Protein AF-A0A7X3MEY2-F1 (afdb_monomer)

Sequence (35 aa):
MSSMAKVYAILVRKGEKTIDQVPEKLMAEVQQILN

Structure (mmCIF, N/CA/C/O backbone):
data_AF-A0A7X3MEY2-F1
#
_entry.id   AF-A0A7X3MEY2-F1
#
loop_
_atom_site.group_PDB
_atom_site.id
_atom_site.type_symbol
_atom_site.label_atom_id
_atom_site.label_alt_id
_atom_site.label_comp_id
_atom_site.label_asym_id
_atom_site.label_entity_id
_atom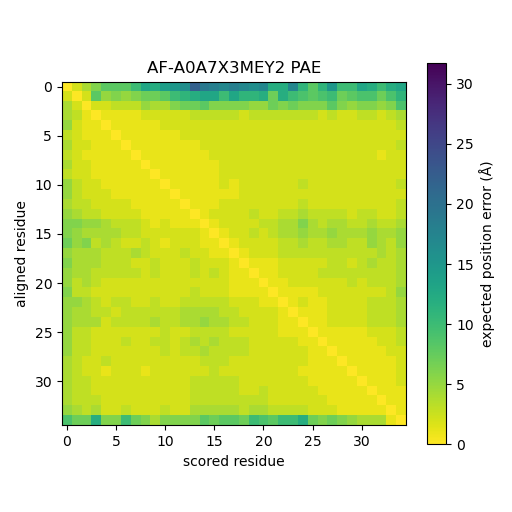_site.label_seq_id
_atom_site.pdbx_PDB_ins_code
_atom_site.Cartn_x
_atom_site.Cartn_y
_atom_site.Cartn_z
_atom_site.occupancy
_atom_site.B_iso_or_equiv
_atom_site.auth_seq_id
_atom_site.auth_comp_id
_atom_site.auth_asym_id
_atom_site.auth_atom_id
_atom_site.pdbx_PDB_model_num
ATOM 1 N N . MET A 1 1 ? 5.870 11.987 -6.325 1.00 61.78 1 MET A N 1
ATOM 2 C CA . MET A 1 1 ? 5.406 10.585 -6.341 1.00 61.78 1 MET A CA 1
ATOM 3 C C . MET A 1 1 ? 6.592 9.681 -6.594 1.00 61.78 1 MET A C 1
ATOM 5 O O . MET A 1 1 ? 7.113 9.659 -7.706 1.00 61.78 1 MET A O 1
ATOM 9 N N . SER A 1 2 ? 7.013 8.962 -5.565 1.00 79.38 2 SER A N 1
ATOM 10 C CA . SER A 1 2 ? 8.010 7.907 -5.657 1.00 79.38 2 SER A CA 1
ATOM 11 C C . SER A 1 2 ? 7.483 6.757 -6.520 1.00 79.38 2 SER A C 1
ATOM 13 O O . SER A 1 2 ? 6.366 6.270 -6.320 1.00 79.38 2 SER A O 1
ATOM 15 N N . SER A 1 3 ? 8.290 6.283 -7.471 1.00 87.06 3 SER A N 1
ATOM 16 C CA . SER A 1 3 ? 7.959 5.102 -8.280 1.00 87.06 3 SER A CA 1
ATOM 17 C C . SER A 1 3 ? 7.704 3.868 -7.405 1.00 87.06 3 SER A C 1
ATOM 19 O O . SER A 1 3 ? 6.875 3.033 -7.752 1.00 87.06 3 SER A O 1
ATOM 21 N N . MET A 1 4 ? 8.343 3.783 -6.231 1.00 92.94 4 MET A N 1
ATOM 22 C CA . MET A 1 4 ? 8.149 2.676 -5.288 1.00 92.94 4 MET A CA 1
ATOM 23 C C . MET A 1 4 ? 6.805 2.724 -4.563 1.00 92.94 4 MET A C 1
ATOM 25 O O . MET A 1 4 ? 6.216 1.671 -4.333 1.00 92.94 4 MET A O 1
ATOM 29 N N . ALA A 1 5 ? 6.279 3.911 -4.246 1.00 93.94 5 ALA A N 1
ATOM 30 C CA . ALA A 1 5 ? 4.958 4.025 -3.624 1.00 93.94 5 ALA A CA 1
ATOM 31 C C . ALA A 1 5 ? 3.865 3.476 -4.554 1.00 93.94 5 ALA A C 1
ATOM 33 O O . ALA A 1 5 ? 2.986 2.737 -4.125 1.00 93.94 5 ALA A O 1
ATOM 34 N N . LYS A 1 6 ? 3.977 3.737 -5.863 1.00 93.75 6 LYS A N 1
ATOM 35 C CA . LYS A 1 6 ? 3.066 3.160 -6.862 1.00 93.75 6 LYS A CA 1
ATOM 36 C C . LYS A 1 6 ? 3.161 1.637 -6.922 1.00 93.75 6 LYS A C 1
ATOM 38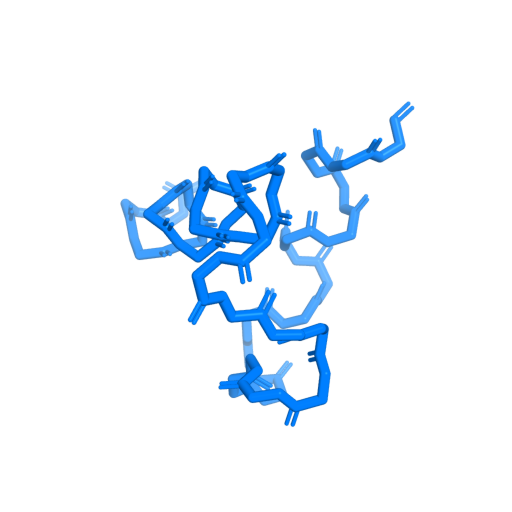 O O . LYS A 1 6 ? 2.129 0.977 -6.974 1.00 93.75 6 LYS A O 1
ATOM 43 N N . VAL A 1 7 ? 4.375 1.081 -6.883 1.00 94.50 7 VAL A N 1
ATOM 44 C CA . VAL A 1 7 ? 4.579 -0.378 -6.868 1.00 94.50 7 VAL A CA 1
ATOM 45 C C . VAL A 1 7 ? 3.909 -0.993 -5.642 1.00 94.50 7 VAL A C 1
ATOM 47 O O . VAL A 1 7 ? 3.110 -1.912 -5.792 1.00 94.50 7 VAL A O 1
ATOM 50 N N . TYR A 1 8 ? 4.154 -0.451 -4.447 1.00 95.19 8 TYR A N 1
ATOM 51 C CA . TYR A 1 8 ? 3.517 -0.951 -3.228 1.00 95.19 8 TYR A CA 1
ATOM 52 C C . TYR A 1 8 ? 1.994 -0.809 -3.262 1.00 95.19 8 TYR A C 1
ATOM 54 O O . TYR A 1 8 ? 1.303 -1.767 -2.942 1.00 95.19 8 TYR A O 1
ATOM 62 N N . ALA A 1 9 ? 1.458 0.322 -3.722 1.00 94.94 9 ALA A N 1
ATOM 63 C CA . ALA A 1 9 ? 0.015 0.506 -3.852 1.00 94.94 9 ALA A CA 1
ATOM 64 C C . ALA A 1 9 ? -0.626 -0.522 -4.804 1.00 94.94 9 ALA A C 1
ATOM 66 O O . ALA A 1 9 ? -1.711 -1.029 -4.527 1.00 94.94 9 ALA A O 1
ATOM 67 N N . ILE A 1 10 ? 0.053 -0.874 -5.903 1.00 95.50 10 ILE A N 1
ATOM 68 C CA . ILE A 1 10 ? -0.402 -1.927 -6.823 1.00 95.50 10 ILE A CA 1
ATOM 69 C C . ILE A 1 10 ? -0.376 -3.295 -6.135 1.00 95.50 10 ILE A C 1
ATOM 71 O O . ILE A 1 10 ? -1.353 -4.033 -6.230 1.00 95.50 10 ILE A O 1
ATOM 75 N N . LEU A 1 11 ? 0.710 -3.631 -5.432 1.00 95.44 11 LEU A N 1
ATOM 76 C CA . LEU A 1 11 ? 0.832 -4.905 -4.716 1.00 95.44 11 LEU A CA 1
ATOM 77 C C . LEU A 1 11 ? -0.231 -5.044 -3.617 1.00 95.44 11 LEU A C 1
ATOM 79 O O . LEU A 1 11 ? -0.814 -6.116 -3.468 1.00 95.44 11 LEU A O 1
ATOM 83 N N . VAL A 1 12 ? -0.533 -3.951 -2.909 1.00 94.62 12 VAL A N 1
ATOM 84 C CA . VAL A 1 12 ? -1.600 -3.901 -1.901 1.00 94.62 12 VAL A CA 1
ATOM 85 C C . VAL A 1 12 ? -2.978 -4.071 -2.539 1.00 94.62 12 VAL A C 1
ATOM 87 O O . VAL A 1 12 ? -3.765 -4.890 -2.073 1.00 94.62 12 VAL A O 1
ATOM 90 N N . ARG A 1 13 ? -3.259 -3.397 -3.663 1.00 93.81 13 ARG A N 1
ATOM 91 C CA . ARG A 1 13 ? -4.515 -3.588 -4.418 1.00 93.81 13 ARG A CA 1
ATOM 92 C C . ARG A 1 13 ? -4.703 -5.013 -4.934 1.00 93.81 13 ARG A C 1
ATOM 94 O O . ARG A 1 13 ? -5.834 -5.473 -5.033 1.00 93.81 13 ARG A O 1
ATOM 101 N N . LYS A 1 14 ? -3.612 -5.696 -5.280 1.00 94.81 14 LYS A N 1
ATOM 102 C CA . LYS A 1 14 ? -3.634 -7.091 -5.738 1.00 94.81 14 LYS A CA 1
ATOM 103 C C . LYS A 1 14 ? -3.734 -8.110 -4.599 1.00 94.81 14 LYS A C 1
ATOM 105 O O . LYS A 1 14 ? -3.916 -9.289 -4.880 1.00 94.81 14 LYS A O 1
ATOM 110 N N . GLY A 1 15 ? -3.585 -7.685 -3.342 1.00 93.94 15 GLY A N 1
ATOM 111 C CA . GLY A 1 15 ? -3.507 -8.589 -2.192 1.00 93.94 15 GLY A CA 1
ATOM 112 C C . GLY A 1 15 ? -2.196 -9.381 -2.108 1.00 93.94 15 GLY A C 1
ATOM 113 O O . GLY A 1 15 ? -2.084 -10.286 -1.290 1.00 93.94 15 GLY A O 1
ATOM 114 N N . GLU A 1 16 ? -1.192 -9.044 -2.927 1.00 95.19 16 GLU A N 1
ATOM 115 C CA .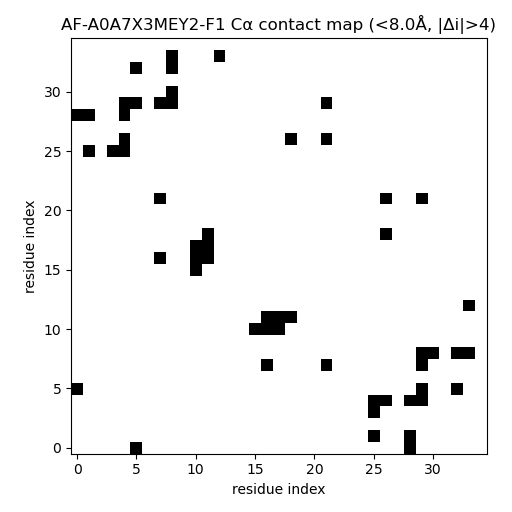 GLU A 1 16 ? 0.149 -9.648 -2.865 1.00 95.19 16 GLU A CA 1
ATOM 116 C C . GLU A 1 16 ? 0.957 -9.116 -1.670 1.00 95.19 16 GLU A C 1
ATOM 118 O O . GLU A 1 16 ? 1.896 -9.762 -1.204 1.00 95.19 16 GLU A O 1
ATOM 123 N N . LYS A 1 17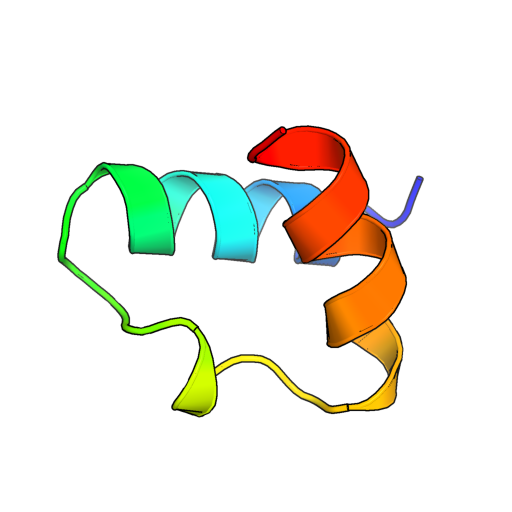 ? 0.597 -7.924 -1.178 1.00 91.94 17 LYS A N 1
ATOM 124 C CA . LYS A 1 17 ? 1.149 -7.310 0.034 1.00 91.94 17 LYS A CA 1
ATOM 125 C C . LYS A 1 17 ? 0.052 -6.674 0.879 1.00 91.94 17 LYS A C 1
ATOM 127 O O . LY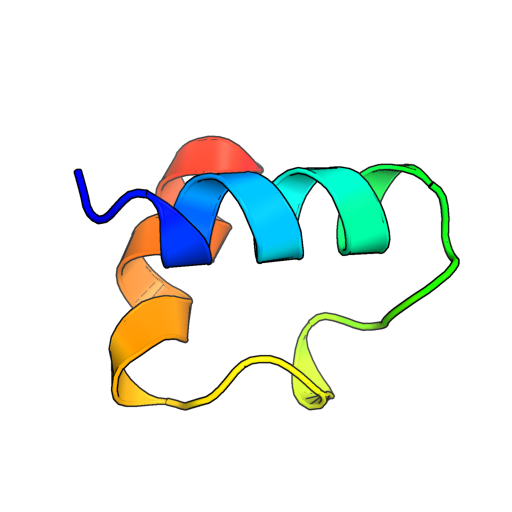S A 1 17 ? -0.987 -6.287 0.357 1.00 91.94 17 LYS A O 1
ATOM 132 N N . THR A 1 18 ? 0.308 -6.508 2.173 1.00 92.69 18 THR A N 1
ATOM 133 C CA . THR A 1 18 ? -0.538 -5.694 3.063 1.00 92.69 18 THR A CA 1
ATOM 134 C C . THR A 1 18 ? 0.074 -4.313 3.281 1.00 92.69 18 THR A C 1
ATOM 136 O O . THR A 1 18 ? 1.261 -4.098 3.019 1.00 92.69 18 THR A O 1
ATOM 139 N N . ILE A 1 19 ? -0.735 -3.361 3.755 1.00 89.94 19 ILE A N 1
ATOM 140 C CA . ILE A 1 19 ? -0.271 -2.000 4.065 1.00 89.94 19 ILE A CA 1
ATOM 141 C C . ILE A 1 19 ? 0.850 -2.002 5.119 1.00 89.94 19 ILE A C 1
ATOM 143 O O . ILE A 1 19 ? 1.756 -1.181 5.046 1.00 89.94 19 ILE A O 1
ATOM 147 N N . ASP A 1 20 ? 0.865 -2.991 6.014 1.00 92.12 20 ASP A N 1
ATOM 148 C CA . ASP A 1 20 ? 1.880 -3.151 7.069 1.00 92.12 20 ASP A CA 1
ATOM 149 C C 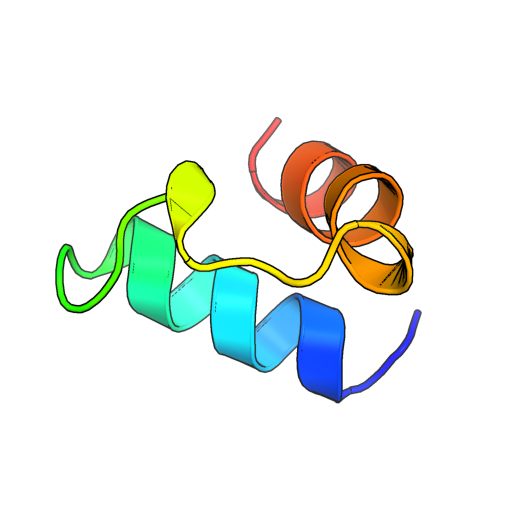. ASP A 1 20 ? 3.259 -3.538 6.517 1.00 92.12 20 ASP A C 1
ATOM 151 O O . ASP A 1 20 ? 4.283 -3.363 7.172 1.00 92.12 20 ASP A O 1
ATOM 155 N N . GLN A 1 21 ? 3.303 -4.077 5.296 1.00 93.31 21 GLN A N 1
ATOM 156 C CA . GLN A 1 21 ? 4.549 -4.404 4.602 1.00 93.31 21 GLN A CA 1
ATOM 157 C C . GLN A 1 21 ? 5.128 -3.205 3.841 1.00 93.31 21 GLN A C 1
ATOM 159 O O . GLN A 1 21 ? 6.173 -3.336 3.194 1.00 93.31 21 GLN A O 1
ATOM 164 N N . VAL A 1 22 ? 4.452 -2.054 3.870 1.00 93.31 22 VAL A N 1
ATOM 165 C CA . VAL A 1 22 ? 4.932 -0.819 3.255 1.00 93.31 22 VAL A CA 1
ATOM 166 C C . VAL A 1 22 ? 5.910 -0.138 4.214 1.00 93.31 22 VAL A C 1
ATOM 168 O O . VAL A 1 22 ? 5.557 0.133 5.357 1.00 93.31 22 VAL A O 1
ATOM 171 N N . PRO A 1 23 ? 7.131 0.203 3.766 1.00 93.19 23 PRO A N 1
ATOM 172 C CA . PRO A 1 23 ? 8.057 0.986 4.577 1.00 93.19 23 PRO A CA 1
ATOM 173 C C . PRO A 1 23 ? 7.430 2.313 5.027 1.00 93.19 23 PRO A C 1
ATOM 175 O O . PRO A 1 23 ? 6.841 3.006 4.199 1.00 93.19 23 PRO A O 1
ATOM 178 N N . GLU A 1 24 ? 7.638 2.722 6.282 1.00 93.06 24 GLU A N 1
ATOM 179 C CA . GLU A 1 24 ? 7.039 3.943 6.864 1.00 93.06 24 GLU A CA 1
ATOM 180 C C . GLU A 1 24 ? 7.237 5.191 5.990 1.00 93.06 24 GLU A C 1
ATOM 182 O O . GLU A 1 24 ? 6.306 5.956 5.748 1.00 93.06 24 GLU A O 1
ATOM 187 N N . LYS A 1 25 ? 8.431 5.343 5.404 1.00 92.31 25 LYS A N 1
ATOM 188 C CA . LYS A 1 25 ? 8.769 6.447 4.487 1.00 92.31 25 LYS A CA 1
ATOM 189 C C . LYS A 1 25 ? 7.896 6.518 3.222 1.00 92.31 25 LYS A C 1
ATOM 191 O O . LYS A 1 25 ? 7.897 7.539 2.548 1.00 92.31 25 LYS A O 1
ATOM 196 N N . LEU A 1 26 ? 7.212 5.428 2.867 1.00 93.75 26 LEU A N 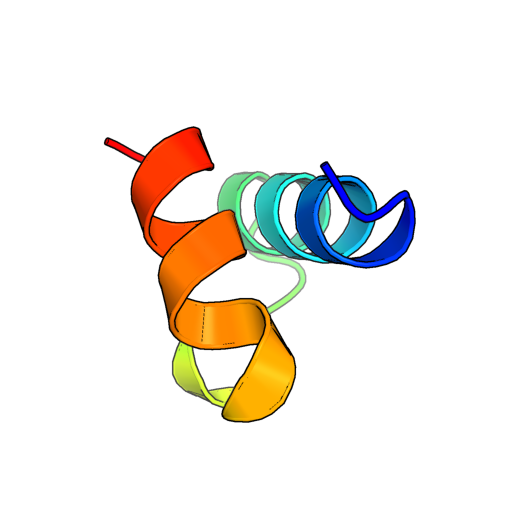1
ATOM 197 C CA . LEU A 1 26 ? 6.312 5.323 1.716 1.00 93.75 26 LEU A CA 1
ATOM 198 C C . LEU A 1 26 ? 4.839 5.199 2.127 1.00 93.75 26 LEU A C 1
ATOM 200 O O . LEU A 1 26 ? 3.988 5.357 1.257 1.00 93.75 26 LEU A O 1
ATOM 204 N N . MET A 1 27 ? 4.518 4.944 3.404 1.00 91.50 27 MET A N 1
ATOM 205 C CA . MET A 1 27 ? 3.133 4.764 3.870 1.00 91.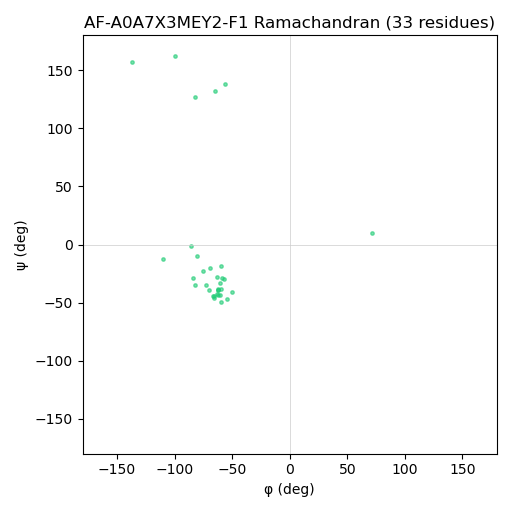50 27 MET A CA 1
ATOM 206 C C . MET A 1 27 ? 2.244 5.944 3.487 1.00 91.50 27 MET A C 1
ATOM 208 O O . MET A 1 27 ? 1.170 5.734 2.936 1.00 91.50 27 MET A O 1
ATOM 212 N N . ALA A 1 28 ?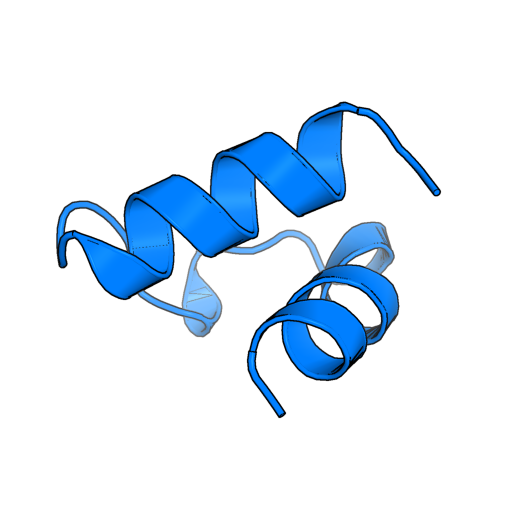 2.707 7.176 3.715 1.00 93.81 28 ALA A N 1
ATOM 213 C CA . ALA A 1 28 ? 1.935 8.373 3.387 1.00 93.81 28 ALA A CA 1
ATOM 214 C C . ALA A 1 28 ? 1.611 8.458 1.884 1.00 93.81 28 ALA A C 1
ATOM 216 O O . ALA A 1 28 ? 0.472 8.726 1.510 1.00 93.81 28 ALA A O 1
ATOM 217 N N . GLU A 1 29 ? 2.588 8.170 1.018 1.00 94.31 29 GLU A N 1
ATOM 218 C CA . GLU A 1 29 ? 2.384 8.175 -0.434 1.00 94.31 29 GLU A CA 1
ATOM 219 C C . GLU A 1 29 ? 1.504 7.005 -0.899 1.00 94.31 29 GLU A C 1
ATOM 221 O O . GLU A 1 29 ? 0.669 7.181 -1.782 1.00 94.31 29 GLU A O 1
ATOM 226 N N . VAL A 1 30 ? 1.658 5.811 -0.317 1.00 93.25 30 VAL A N 1
ATOM 227 C CA . VAL A 1 30 ? 0.824 4.644 -0.648 1.00 93.25 30 VAL A CA 1
ATOM 228 C C . VAL A 1 30 ? -0.622 4.880 -0.221 1.00 93.25 30 VAL A C 1
ATOM 230 O O . VAL A 1 30 ? -1.529 4.635 -1.012 1.00 93.25 30 VAL A O 1
ATOM 233 N N . GLN A 1 31 ? -0.846 5.415 0.980 1.00 91.62 31 GLN A N 1
ATOM 234 C CA . GLN A 1 31 ? -2.182 5.731 1.482 1.00 91.62 31 GLN A CA 1
ATOM 235 C C . GLN A 1 31 ? -2.875 6.787 0.610 1.00 91.62 31 GLN A C 1
ATOM 237 O O . GLN A 1 31 ? -4.060 6.651 0.321 1.00 91.62 31 GLN A O 1
ATOM 242 N N . GLN A 1 32 ? -2.133 7.789 0.122 1.00 93.69 32 GLN A N 1
ATOM 243 C CA . GLN A 1 32 ? -2.643 8.774 -0.840 1.00 93.69 32 GLN A CA 1
ATOM 244 C C . GLN A 1 32 ? -3.044 8.167 -2.191 1.00 93.69 32 GLN A C 1
ATOM 246 O O . GLN A 1 32 ? -3.886 8.737 -2.870 1.00 93.69 32 GLN A O 1
ATOM 251 N N . ILE A 1 33 ? -2.429 7.056 -2.611 1.00 92.56 33 ILE A N 1
ATOM 252 C CA . ILE A 1 33 ? -2.765 6.376 -3.875 1.00 92.56 33 ILE A CA 1
ATOM 253 C C . ILE A 1 33 ? -3.956 5.421 -3.696 1.00 92.56 33 ILE A C 1
ATOM 255 O O . ILE A 1 33 ? -4.656 5.126 -4.671 1.00 92.56 33 ILE A O 1
ATOM 259 N N . LEU A 1 34 ? -4.130 4.871 -2.490 1.00 87.88 34 LEU A N 1
ATOM 260 C CA . LEU A 1 34 ? -5.186 3.911 -2.163 1.00 87.88 34 LEU A CA 1
ATOM 261 C C . LEU A 1 34 ? -6.530 4.573 -1.840 1.00 87.88 34 LEU A C 1
ATOM 263 O O . LEU A 1 34 ? -7.550 3.973 -2.182 1.00 87.88 34 LEU A O 1
ATOM 267 N N . ASN A 1 35 ? -6.512 5.752 -1.211 1.00 84.38 35 ASN A N 1
ATOM 268 C CA . ASN A 1 35 ? -7.687 6.614 -1.025 1.00 84.38 35 ASN A CA 1
ATOM 269 C C . ASN A 1 35 ? -8.143 7.235 -2.352 1.00 84.38 35 ASN A C 1
ATOM 271 O O . ASN A 1 35 ? -9.364 7.471 -2.473 1.00 84.38 35 ASN A O 1
#

Solvent-accessible surface area (backbone atoms only — not comparable to full-atom values): 2153 Å² total; per-residue (Å²): 134,61,73,62,25,55,53,51,37,51,35,37,74,70,65,79,38,56,78,86,76,46,57,73,95,35,40,67,58,21,51,65,71,73,107

Radius of gyration: 8.16 Å; Cα contacts (8 Å, |Δi|>4): 28; chains: 1; bounding box: 16×20×15 Å

pLDDT: mean 91.58, std 6.05, range [61.78, 95.5]

InterPro domains:
  IPR047907 Phage-related CD1375-like [NF040910] (4-35)

Mean predicted aligned error: 2.88 Å

Organism: NCBI:txid2681861

Foldseek 3Di:
DDPVLVVVLVCCVVVVDPLVPDDPVSSVVVVVVND

Secondary structure (DSSP, 8-state):
--HHHHHHHHHHHTTSS-GGGS-HHHHHHHHHHH-